Protein AF-A0A368UKM2-F1 (afdb_monomer_lite)

Foldseek 3Di:
DDPDDPQALEADPCCCVCPPPVNVVLLVVLLVQLQVCQQVVDDSVVSLVVSCVVSVHDPLSSLLSSFAHHHPVVLVVVLVVDDPDLLVQAQAEEEDPPVQQQSQLRHVVNVYDWDQHPSRDIDDSSPDDDDDDDHPCSVVSVVVVVVSCVVRPYNDYD

pLDDT: mean 91.14, std 11.65, range [30.84, 98.69]

Structure (mmCIF, N/CA/C/O backbone):
data_AF-A0A368UKM2-F1
#
_entry.id   AF-A0A368UKM2-F1
#
loop_
_atom_site.group_PDB
_atom_site.id
_atom_site.type_symbol
_atom_site.label_atom_id
_atom_site.label_alt_id
_atom_site.label_comp_id
_atom_site.label_asym_id
_atom_site.label_entity_id
_atom_site.label_seq_id
_atom_site.pdbx_PDB_ins_code
_atom_site.Cartn_x
_atom_site.Cartn_y
_atom_site.Cartn_z
_atom_site.occupancy
_atom_site.B_iso_or_equiv
_atom_site.auth_seq_id
_atom_site.auth_comp_id
_atom_site.auth_asym_id
_atom_site.auth_atom_id
_atom_site.pdbx_PDB_model_num
ATOM 1 N N . MET A 1 1 ? 15.545 -20.632 -3.059 1.00 38.56 1 MET A N 1
ATOM 2 C CA . MET A 1 1 ? 15.709 -19.731 -1.895 1.00 38.56 1 MET A CA 1
ATOM 3 C C . MET A 1 1 ? 14.910 -20.321 -0.748 1.00 38.56 1 MET A C 1
ATOM 5 O O . MET A 1 1 ? 13.701 -20.440 -0.894 1.00 38.56 1 MET A O 1
ATOM 9 N N . SER A 1 2 ? 15.560 -20.766 0.330 1.00 30.84 2 SER A N 1
ATOM 10 C CA . SER A 1 2 ? 14.856 -21.348 1.480 1.00 30.84 2 SER A CA 1
ATOM 11 C C . SER A 1 2 ? 13.943 -20.311 2.149 1.00 30.84 2 SER A C 1
ATOM 13 O O . SER A 1 2 ? 14.402 -19.197 2.420 1.00 30.84 2 SER A O 1
ATOM 15 N N . PRO A 1 3 ? 12.675 -20.646 2.438 1.00 44.16 3 PRO A N 1
ATOM 16 C CA . PRO A 1 3 ? 11.768 -19.778 3.172 1.00 44.16 3 PRO A CA 1
ATOM 17 C C . PRO A 1 3 ? 12.114 -19.869 4.661 1.00 44.16 3 PRO A C 1
ATOM 19 O O . PRO A 1 3 ? 11.610 -20.716 5.386 1.00 44.16 3 PRO A O 1
ATOM 22 N N . GLY A 1 4 ? 13.043 -19.041 5.131 1.00 48.34 4 GLY A N 1
ATOM 23 C CA . GLY A 1 4 ? 13.410 -19.069 6.541 1.00 48.34 4 GLY A CA 1
ATOM 24 C C . GLY A 1 4 ? 14.350 -17.944 6.931 1.00 48.34 4 GLY A C 1
ATOM 25 O O . GLY A 1 4 ? 15.454 -17.853 6.407 1.00 48.34 4 GLY A O 1
ATOM 26 N N . LYS A 1 5 ? 13.916 -17.150 7.918 1.00 51.62 5 LYS A N 1
ATOM 27 C CA . LYS A 1 5 ? 14.661 -16.099 8.641 1.00 51.62 5 LYS A CA 1
ATOM 28 C C . LYS A 1 5 ? 14.692 -14.702 8.017 1.00 51.62 5 LYS A C 1
ATOM 30 O O . LYS A 1 5 ? 15.690 -13.994 8.140 1.00 51.62 5 LYS A O 1
ATOM 35 N N . ARG A 1 6 ? 13.586 -14.225 7.442 1.00 61.81 6 ARG A N 1
ATOM 36 C CA . ARG A 1 6 ? 13.447 -12.770 7.283 1.00 61.81 6 ARG A CA 1
ATOM 37 C C . ARG A 1 6 ? 13.132 -12.166 8.660 1.00 61.81 6 ARG A C 1
ATOM 39 O O . ARG A 1 6 ? 12.012 -12.293 9.133 1.00 61.81 6 ARG A O 1
ATOM 46 N N . LYS A 1 7 ? 14.142 -11.582 9.319 1.00 66.25 7 LYS A N 1
ATOM 47 C CA . LYS A 1 7 ? 14.003 -10.962 10.654 1.00 66.25 7 LYS A CA 1
ATOM 48 C C . LYS A 1 7 ? 13.272 -9.615 10.633 1.00 66.25 7 LYS A C 1
ATOM 50 O O . LYS A 1 7 ? 12.706 -9.250 11.650 1.00 66.25 7 LYS A O 1
ATOM 55 N N . HIS A 1 8 ? 13.268 -8.936 9.483 1.00 74.12 8 HIS A N 1
ATOM 56 C CA . HIS A 1 8 ? 12.714 -7.592 9.304 1.00 74.12 8 HIS A CA 1
ATOM 57 C C . HIS A 1 8 ? 11.927 -7.486 7.998 1.00 74.12 8 HIS A C 1
ATOM 59 O O . HIS A 1 8 ? 12.328 -8.045 6.967 1.00 74.12 8 HIS A O 1
ATOM 65 N N . ARG A 1 9 ? 10.852 -6.695 8.001 1.00 79.50 9 ARG A N 1
ATOM 66 C CA . ARG A 1 9 ? 10.081 -6.340 6.796 1.00 79.50 9 ARG A CA 1
ATOM 67 C C . ARG A 1 9 ? 10.545 -5.015 6.183 1.00 79.50 9 ARG A C 1
ATOM 69 O O . ARG A 1 9 ? 9.754 -4.307 5.583 1.00 79.50 9 ARG A O 1
ATOM 76 N N . GLY A 1 10 ? 11.845 -4.728 6.276 1.00 82.12 10 GLY A N 1
ATOM 77 C CA . GLY A 1 10 ? 12.465 -3.523 5.718 1.00 82.12 10 GLY A CA 1
ATOM 78 C C . GLY A 1 10 ? 12.652 -3.536 4.194 1.00 82.12 10 GLY A C 1
ATOM 79 O O . GLY A 1 10 ? 12.290 -4.522 3.528 1.00 82.12 10 GLY A O 1
ATOM 80 N N . PRO A 1 11 ? 13.234 -2.452 3.643 1.00 85.31 11 PRO A N 1
ATOM 81 C CA . PRO A 1 11 ? 13.490 -2.291 2.217 1.00 85.31 11 PRO A CA 1
ATOM 82 C C . PRO A 1 11 ? 14.222 -3.486 1.610 1.00 85.31 11 PRO A C 1
ATOM 84 O O . PRO A 1 11 ? 15.096 -4.094 2.230 1.00 85.31 11 PRO A O 1
ATOM 87 N N . ALA A 1 12 ? 13.901 -3.811 0.359 1.00 87.12 12 ALA A N 1
ATOM 88 C CA . ALA A 1 12 ? 14.761 -4.691 -0.417 1.00 87.12 12 ALA A CA 1
ATOM 89 C C . ALA A 1 12 ? 16.070 -3.954 -0.777 1.00 87.12 12 ALA A C 1
ATOM 91 O O . ALA A 1 12 ? 16.069 -2.726 -0.884 1.00 87.12 12 ALA A O 1
ATOM 92 N N . PRO A 1 13 ? 17.183 -4.671 -1.034 1.00 87.75 13 PRO A N 1
ATOM 93 C CA . PRO A 1 13 ? 18.508 -4.058 -1.178 1.00 87.75 13 PRO A CA 1
ATOM 94 C C . PRO A 1 13 ? 18.609 -2.919 -2.201 1.00 87.75 13 PRO A C 1
ATOM 96 O O . PRO A 1 13 ? 19.425 -2.023 -2.035 1.00 87.75 13 PRO A O 1
ATOM 99 N N . LYS A 1 14 ? 17.785 -2.937 -3.256 1.00 91.69 14 LYS A N 1
ATOM 100 C CA . LYS A 1 14 ? 17.805 -1.938 -4.336 1.00 91.69 14 LYS A CA 1
ATOM 101 C C . LYS A 1 14 ? 16.709 -0.873 -4.224 1.00 91.69 14 LYS A C 1
ATOM 103 O O . LYS A 1 14 ? 16.595 -0.049 -5.122 1.00 91.69 14 LYS A O 1
ATOM 108 N N .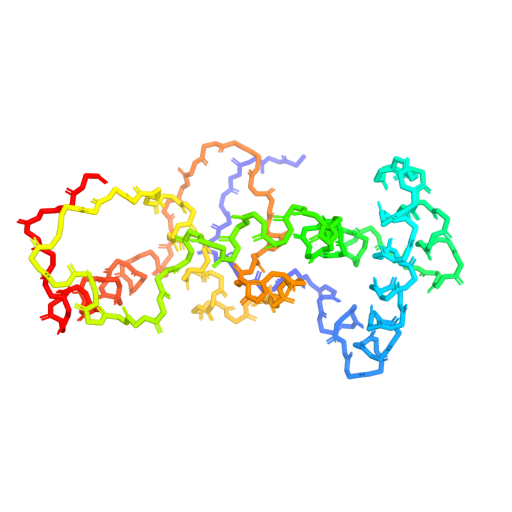 ASP A 1 15 ? 15.913 -0.854 -3.157 1.00 92.44 15 ASP A N 1
ATOM 109 C CA . ASP A 1 15 ? 14.753 0.051 -3.057 1.00 92.44 15 ASP A CA 1
ATOM 110 C C . ASP A 1 15 ? 15.139 1.520 -3.056 1.00 92.44 15 ASP A C 1
ATOM 112 O O . ASP A 1 15 ? 14.499 2.311 -3.736 1.00 92.44 15 ASP A O 1
ATOM 116 N N . HIS A 1 16 ? 16.236 1.863 -2.387 1.00 92.69 16 HIS A N 1
ATOM 117 C CA . HIS A 1 16 ? 16.772 3.222 -2.380 1.00 92.69 16 HIS A CA 1
ATOM 118 C C . HIS A 1 16 ? 17.135 3.734 -3.788 1.00 92.69 16 HIS A C 1
ATOM 120 O O . HIS A 1 16 ? 17.041 4.926 -4.049 1.00 92.69 16 HIS A O 1
ATOM 126 N N . GLN A 1 17 ? 17.518 2.841 -4.710 1.00 95.12 17 GLN A N 1
ATOM 127 C CA . GLN A 1 17 ? 17.779 3.185 -6.114 1.00 95.12 17 GLN A CA 1
ATOM 128 C C . GLN A 1 17 ? 16.496 3.176 -6.944 1.00 95.12 17 GLN A C 1
ATOM 130 O O . GLN A 1 17 ? 16.293 4.050 -7.774 1.00 95.12 17 GLN A O 1
ATOM 135 N N . LEU A 1 18 ? 15.635 2.174 -6.742 1.00 96.25 18 LEU A N 1
ATOM 136 C CA . LEU A 1 18 ? 14.416 1.972 -7.532 1.00 96.25 18 LEU A CA 1
ATOM 137 C C . LEU A 1 18 ? 13.308 2.982 -7.210 1.00 96.25 18 LEU A C 1
ATOM 139 O O . LEU A 1 18 ? 12.400 3.163 -8.022 1.00 96.25 18 LEU A O 1
ATOM 143 N N . PHE A 1 19 ? 13.377 3.613 -6.042 1.00 95.94 19 PHE A N 1
ATOM 144 C CA . PHE A 1 19 ? 12.400 4.574 -5.537 1.00 95.94 19 PHE A CA 1
ATOM 145 C C . PHE A 1 19 ? 13.076 5.863 -5.042 1.00 95.94 19 PHE A C 1
ATOM 147 O O . PHE A 1 19 ? 12.606 6.473 -4.087 1.00 95.94 19 PHE A O 1
ATOM 154 N N . SER A 1 20 ? 14.181 6.271 -5.676 1.00 95.94 20 SER A N 1
ATOM 155 C CA . SER A 1 20 ? 14.777 7.600 -5.475 1.00 95.94 20 SER A CA 1
ATOM 156 C C . SER A 1 20 ? 13.857 8.714 -5.993 1.00 95.94 20 SER A C 1
ATOM 158 O O . SER A 1 20 ? 12.955 8.447 -6.786 1.00 95.94 20 SER A O 1
ATOM 160 N N . ASP A 1 21 ? 14.109 9.970 -5.622 1.00 94.12 21 ASP A N 1
ATOM 161 C CA . ASP A 1 21 ? 13.296 11.123 -6.058 1.00 94.12 21 ASP A CA 1
ATOM 162 C C . ASP A 1 21 ? 13.183 11.250 -7.588 1.00 94.12 21 ASP A C 1
ATOM 164 O O . ASP A 1 21 ? 12.110 11.537 -8.134 1.00 94.12 21 ASP A O 1
ATOM 168 N N . GLU A 1 22 ? 14.271 10.956 -8.302 1.00 94.75 22 GLU A N 1
ATOM 169 C CA . GLU A 1 22 ? 14.284 10.900 -9.765 1.00 94.75 22 GLU A CA 1
ATOM 170 C C . GLU A 1 22 ? 13.360 9.786 -10.284 1.00 94.75 22 GLU A C 1
ATOM 172 O O . GLU A 1 22 ? 12.490 10.022 -11.128 1.00 94.75 22 GLU A O 1
ATOM 177 N N . GLN A 1 23 ? 13.484 8.574 -9.729 1.00 97.25 23 GLN A N 1
ATOM 178 C CA . GLN A 1 23 ? 12.634 7.447 -10.113 1.00 97.25 23 GLN A CA 1
ATOM 179 C C . GLN A 1 23 ? 11.168 7.679 -9.746 1.00 97.25 23 GLN A C 1
ATOM 181 O O . GLN A 1 23 ? 10.288 7.269 -10.497 1.00 97.25 23 GLN A O 1
ATOM 186 N N . ILE A 1 24 ? 10.874 8.372 -8.644 1.00 96.00 24 ILE A N 1
ATOM 187 C CA . ILE A 1 24 ? 9.506 8.725 -8.247 1.00 96.00 24 ILE A CA 1
ATOM 188 C C . ILE A 1 24 ? 8.828 9.566 -9.334 1.00 96.00 24 ILE A C 1
ATOM 190 O O . ILE A 1 24 ? 7.647 9.361 -9.619 1.00 96.00 24 ILE A O 1
ATOM 194 N N . SER A 1 25 ? 9.556 10.475 -9.982 1.00 96.56 25 SER A N 1
ATOM 195 C CA . SER A 1 25 ? 9.007 11.298 -11.067 1.00 96.56 25 SER A CA 1
ATOM 196 C C . SER A 1 25 ? 8.646 10.451 -12.294 1.00 96.56 25 SER A C 1
ATOM 198 O O . SER A 1 25 ? 7.549 10.587 -12.842 1.00 96.56 25 SER A O 1
ATOM 200 N N . ILE A 1 26 ? 9.511 9.499 -12.659 1.00 98.06 26 ILE A N 1
ATOM 201 C CA . ILE A 1 26 ? 9.253 8.519 -13.728 1.00 98.06 26 ILE A CA 1
ATOM 202 C C . ILE A 1 26 ? 8.053 7.632 -13.369 1.00 98.06 26 ILE A C 1
ATOM 204 O O . ILE A 1 26 ? 7.170 7.409 -14.196 1.00 98.06 26 ILE A O 1
ATOM 208 N N . LEU A 1 27 ? 7.977 7.165 -12.122 1.00 97.69 27 LEU A N 1
ATOM 209 C CA . LEU A 1 27 ? 6.888 6.317 -11.640 1.00 97.69 27 LEU A CA 1
ATOM 210 C C . LEU A 1 27 ? 5.543 7.038 -11.641 1.00 97.69 27 LEU A C 1
ATOM 212 O O . LEU A 1 27 ? 4.542 6.415 -11.978 1.00 97.69 27 LEU A O 1
ATOM 216 N N . LYS A 1 28 ? 5.497 8.336 -11.320 1.00 97.44 28 LYS A N 1
ATOM 217 C CA . LYS A 1 28 ? 4.268 9.139 -11.425 1.00 97.44 28 LYS A CA 1
ATOM 218 C C . LYS A 1 28 ? 3.774 9.217 -12.871 1.00 97.44 28 LYS A C 1
ATOM 220 O O . LYS A 1 28 ? 2.590 9.002 -13.123 1.00 97.44 28 LYS A O 1
ATOM 225 N N . ALA A 1 29 ? 4.673 9.469 -13.824 1.00 98.25 29 ALA A N 1
ATOM 226 C CA . ALA A 1 29 ? 4.324 9.485 -15.245 1.00 98.25 29 ALA A CA 1
ATOM 227 C C . ALA A 1 29 ? 3.841 8.105 -15.728 1.00 98.25 29 ALA A C 1
ATOM 229 O O . ALA A 1 29 ? 2.805 8.001 -16.388 1.00 98.25 29 ALA A O 1
ATOM 230 N N . ALA A 1 30 ? 4.537 7.039 -15.325 1.00 98.50 30 ALA A N 1
ATOM 231 C CA . ALA A 1 30 ? 4.155 5.670 -15.641 1.00 98.50 30 ALA A CA 1
ATOM 232 C C . ALA A 1 30 ? 2.808 5.273 -15.020 1.00 98.50 30 ALA A C 1
ATOM 234 O O . ALA A 1 30 ? 1.983 4.660 -15.692 1.00 98.50 30 ALA A O 1
ATOM 235 N N . ALA A 1 31 ? 2.543 5.661 -13.771 1.00 98.31 31 ALA A N 1
ATOM 236 C CA . ALA A 1 31 ? 1.266 5.427 -13.104 1.00 98.31 31 ALA A CA 1
ATOM 237 C C . ALA A 1 31 ? 0.109 6.094 -13.858 1.00 98.31 31 ALA A C 1
ATOM 239 O O . ALA A 1 31 ? -0.914 5.452 -14.087 1.00 98.31 31 ALA A O 1
ATOM 240 N N . ASN A 1 32 ? 0.289 7.339 -14.312 1.00 98.19 32 ASN A N 1
ATOM 241 C CA . ASN A 1 32 ? -0.713 8.042 -15.114 1.00 98.19 32 ASN A CA 1
ATOM 242 C C . ASN A 1 32 ? -0.989 7.321 -16.441 1.00 98.19 32 ASN A C 1
ATOM 244 O O . ASN A 1 32 ? -2.148 7.084 -16.778 1.00 98.19 32 ASN A O 1
ATOM 248 N N . ALA A 1 33 ? 0.062 6.924 -17.166 1.00 98.62 33 ALA A N 1
ATOM 249 C CA . ALA A 1 33 ? -0.076 6.180 -18.418 1.00 98.62 33 ALA A CA 1
ATOM 250 C C . ALA A 1 33 ? -0.758 4.816 -18.209 1.00 98.62 33 ALA A C 1
ATOM 252 O O . ALA A 1 33 ? -1.630 4.426 -18.984 1.00 98.62 33 ALA A O 1
ATOM 253 N N . TYR A 1 34 ? -0.406 4.107 -17.133 1.00 98.69 34 TYR A N 1
ATOM 254 C CA . TYR A 1 34 ? -1.010 2.820 -16.801 1.00 98.69 34 TYR A CA 1
ATOM 255 C C . TYR A 1 34 ? -2.489 2.965 -16.444 1.00 98.69 34 TYR A C 1
ATOM 257 O O . TYR A 1 34 ? -3.325 2.273 -17.019 1.00 98.69 34 TYR A O 1
ATOM 265 N N . CYS A 1 35 ? -2.831 3.919 -15.578 1.00 98.38 35 CYS A N 1
ATOM 266 C CA . CYS A 1 35 ? -4.217 4.227 -15.229 1.00 98.38 35 CYS A CA 1
ATOM 267 C C . CYS A 1 35 ? -5.054 4.612 -16.455 1.00 98.38 35 CYS A C 1
ATOM 269 O O . CYS A 1 35 ? -6.193 4.171 -16.572 1.00 98.38 35 CYS A O 1
ATOM 271 N N . TRP A 1 36 ? -4.485 5.381 -17.387 1.00 98.44 36 TRP A N 1
ATOM 272 C CA . TRP A 1 36 ? -5.164 5.785 -18.619 1.00 98.44 36 TRP A CA 1
ATOM 273 C C . TRP A 1 36 ? -5.536 4.597 -19.518 1.00 98.44 36 TRP A C 1
ATOM 275 O O . TRP A 1 36 ? -6.607 4.609 -20.131 1.00 98.44 36 TRP A O 1
ATOM 285 N N . LEU A 1 37 ? -4.671 3.576 -19.585 1.00 98.56 37 LEU A N 1
ATOM 286 C CA . LEU A 1 37 ? -4.944 2.327 -20.303 1.00 98.56 37 LEU A CA 1
ATOM 287 C C . LEU A 1 37 ? -5.987 1.477 -19.570 1.00 98.56 37 LEU A C 1
ATOM 289 O O . LEU A 1 37 ? -6.904 0.962 -20.204 1.00 98.56 37 LEU A O 1
ATOM 293 N N . LEU A 1 38 ? -5.881 1.364 -18.242 1.00 98.31 38 LEU A N 1
ATOM 294 C CA . LEU A 1 38 ? -6.860 0.643 -17.419 1.00 98.31 38 LEU A CA 1
ATOM 295 C C . LEU A 1 38 ? -8.269 1.243 -17.538 1.00 98.31 38 LEU A C 1
ATOM 297 O O . LEU A 1 38 ? -9.245 0.506 -17.570 1.00 98.31 38 LEU A O 1
ATOM 301 N N . ASP A 1 39 ? -8.375 2.569 -17.645 1.00 98.31 39 ASP A N 1
ATOM 302 C CA . ASP A 1 39 ? -9.646 3.277 -17.861 1.00 98.31 39 ASP A CA 1
ATOM 303 C C . ASP A 1 39 ? -10.265 3.027 -19.251 1.00 98.31 39 ASP A C 1
ATOM 305 O O . ASP A 1 39 ? -11.385 3.460 -19.505 1.00 98.31 39 ASP A O 1
ATOM 309 N N . ARG A 1 40 ? -9.539 2.365 -20.159 1.00 97.94 40 ARG A N 1
ATOM 310 C CA . ARG A 1 40 ? -9.973 2.001 -21.521 1.00 97.94 40 ARG A CA 1
ATOM 311 C C . ARG A 1 40 ? -10.073 0.491 -21.710 1.00 97.94 40 ARG A C 1
ATOM 313 O O . ARG A 1 40 ? -9.907 -0.003 -22.822 1.00 97.94 40 ARG A O 1
ATOM 320 N N . ASP A 1 41 ? -10.265 -0.233 -20.614 1.00 96.69 41 ASP A N 1
ATOM 321 C CA . ASP A 1 41 ? -10.478 -1.681 -20.595 1.00 96.69 41 ASP A CA 1
ATOM 322 C C . ASP A 1 41 ? -9.317 -2.510 -21.173 1.00 96.69 41 ASP A C 1
ATOM 324 O O . ASP A 1 41 ? -9.456 -3.703 -21.458 1.00 96.69 41 ASP A O 1
ATOM 328 N N . TYR A 1 42 ? -8.119 -1.922 -21.285 1.00 98.12 42 TYR A N 1
ATOM 329 C CA . TYR A 1 42 ? -6.921 -2.714 -21.531 1.00 98.12 42 TYR A CA 1
ATOM 330 C C . TYR A 1 42 ? -6.660 -3.610 -20.322 1.00 98.12 42 TYR A C 1
ATOM 332 O O . TYR A 1 42 ? -6.652 -3.156 -19.176 1.00 98.12 42 TYR A O 1
ATOM 340 N N . SER A 1 43 ? -6.370 -4.889 -20.575 1.00 97.44 43 SER A N 1
ATOM 341 C CA . SER A 1 43 ? -6.020 -5.810 -19.491 1.00 97.44 43 SER A CA 1
ATOM 342 C C . SER A 1 43 ? -4.805 -5.304 -18.702 1.00 97.44 43 SER A C 1
ATOM 344 O O . SER A 1 43 ? -3.807 -4.873 -19.292 1.00 97.44 43 SER A O 1
ATOM 346 N N . ALA A 1 44 ? -4.860 -5.429 -17.372 1.00 97.06 44 ALA A N 1
ATOM 347 C CA . ALA A 1 44 ? -3.790 -5.008 -16.464 1.00 97.06 44 ALA A CA 1
ATOM 348 C C . ALA A 1 44 ? -2.421 -5.564 -16.882 1.00 97.06 44 ALA A C 1
ATOM 350 O O . ALA A 1 44 ? -1.450 -4.825 -17.020 1.00 97.06 44 ALA A O 1
ATOM 351 N N . ARG A 1 45 ? -2.365 -6.857 -17.224 1.00 97.56 45 ARG A N 1
ATOM 352 C CA . ARG A 1 45 ? -1.136 -7.518 -17.683 1.00 97.56 45 ARG A CA 1
ATOM 353 C C . ARG A 1 45 ? -0.542 -6.870 -18.938 1.00 97.56 45 ARG A C 1
ATOM 355 O O . ARG A 1 45 ? 0.667 -6.650 -18.989 1.00 97.56 45 ARG A O 1
ATOM 362 N N . ALA A 1 46 ? -1.358 -6.602 -19.960 1.00 97.94 46 ALA A N 1
ATOM 363 C CA . ALA A 1 46 ? -0.872 -6.020 -21.211 1.00 97.94 46 ALA A CA 1
ATOM 364 C C . ALA A 1 46 ? -0.461 -4.555 -21.021 1.00 97.94 46 ALA A C 1
ATOM 366 O O . ALA A 1 46 ? 0.625 -4.160 -21.446 1.00 97.94 46 ALA A O 1
ATOM 367 N N . ALA A 1 47 ? -1.292 -3.775 -20.331 1.00 98.38 47 ALA A N 1
ATOM 368 C CA . ALA A 1 47 ? -1.027 -2.370 -20.063 1.00 98.38 47 ALA A CA 1
ATOM 369 C C . ALA A 1 47 ? 0.232 -2.179 -19.198 1.00 98.38 47 ALA A C 1
ATOM 371 O O . ALA A 1 47 ? 1.084 -1.357 -19.537 1.00 98.38 47 ALA A O 1
ATOM 372 N N . LEU A 1 48 ? 0.424 -3.000 -18.158 1.00 98.44 48 LEU A N 1
ATOM 373 C CA . LEU A 1 48 ? 1.628 -2.968 -17.324 1.00 98.44 48 LEU A CA 1
ATOM 374 C C . LEU A 1 48 ? 2.887 -3.326 -18.117 1.00 98.44 48 LEU A C 1
ATOM 376 O O . LEU A 1 48 ? 3.943 -2.737 -17.888 1.00 98.44 48 LEU A O 1
ATOM 380 N N . LYS A 1 49 ? 2.790 -4.275 -19.059 1.00 98.38 49 LYS A N 1
ATOM 381 C CA . LYS A 1 49 ? 3.905 -4.612 -19.950 1.00 98.38 49 LYS A CA 1
ATOM 382 C C . LYS A 1 49 ? 4.287 -3.412 -20.818 1.00 98.38 49 LYS A C 1
ATOM 384 O O . LYS A 1 49 ? 5.443 -3.008 -20.788 1.00 98.38 49 LYS A O 1
ATOM 389 N N . ILE A 1 50 ? 3.321 -2.825 -21.530 1.00 98.38 50 ILE A N 1
ATOM 390 C CA . ILE A 1 50 ? 3.545 -1.687 -22.439 1.00 98.38 50 ILE A CA 1
ATOM 391 C C . ILE A 1 50 ? 4.163 -0.504 -21.688 1.00 98.38 50 ILE A C 1
ATOM 393 O O . ILE A 1 50 ? 5.204 0.014 -22.088 1.00 98.38 50 ILE A O 1
ATOM 397 N N . VAL A 1 51 ? 3.549 -0.099 -20.575 1.00 98.62 51 VAL A N 1
ATOM 398 C CA . VAL A 1 51 ? 4.022 1.034 -19.770 1.00 98.62 51 VAL A CA 1
ATOM 399 C C . VAL A 1 51 ? 5.375 0.721 -19.145 1.00 98.62 51 VAL A C 1
ATOM 401 O O . VAL A 1 51 ? 6.297 1.529 -19.222 1.00 98.62 51 VAL A O 1
ATOM 404 N N . GLY A 1 52 ? 5.526 -0.464 -18.556 1.00 98.44 52 GLY A N 1
ATOM 405 C CA . GLY A 1 52 ? 6.782 -0.873 -17.946 1.00 98.44 52 GLY A CA 1
ATOM 406 C C . GLY A 1 52 ? 7.942 -0.875 -18.940 1.00 98.44 52 GLY A C 1
ATOM 407 O O . GLY A 1 52 ? 9.033 -0.438 -18.585 1.00 98.44 52 GLY A O 1
ATOM 408 N N . ASP A 1 53 ? 7.717 -1.322 -20.177 1.00 98.56 53 ASP A N 1
ATOM 409 C CA . ASP A 1 53 ? 8.740 -1.334 -21.227 1.00 98.56 53 ASP A CA 1
ATOM 410 C C . ASP A 1 53 ? 9.063 0.097 -21.693 1.00 98.56 53 ASP A C 1
ATOM 412 O O . ASP A 1 53 ? 10.237 0.464 -21.763 1.00 98.56 53 ASP A O 1
ATOM 416 N N . HIS A 1 54 ? 8.042 0.932 -21.920 1.00 98.56 54 HIS A N 1
ATOM 417 C CA . HIS A 1 54 ? 8.203 2.330 -22.341 1.00 98.56 54 HIS A CA 1
ATOM 418 C C . HIS A 1 54 ? 9.028 3.157 -21.343 1.00 98.56 54 HIS A C 1
ATOM 420 O O . HIS A 1 54 ? 9.977 3.838 -21.729 1.00 98.56 54 HIS A O 1
ATOM 426 N N . PHE A 1 55 ? 8.716 3.047 -20.050 1.00 98.38 55 PHE A N 1
ATOM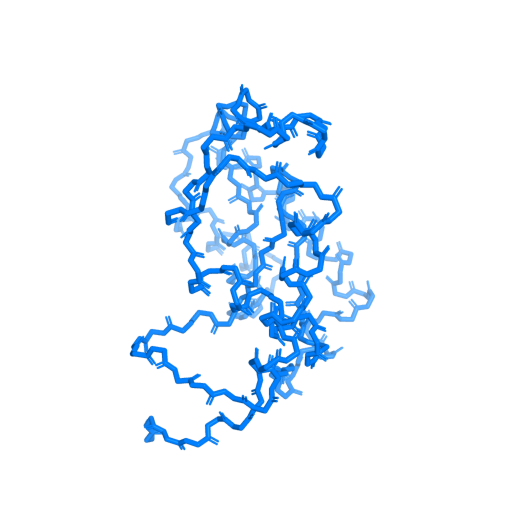 427 C CA . PHE A 1 55 ? 9.427 3.751 -18.977 1.00 98.38 55 PHE A CA 1
ATOM 428 C C . PHE A 1 55 ? 10.660 2.986 -18.457 1.00 98.38 55 PHE A C 1
ATOM 430 O O . PHE A 1 55 ? 11.280 3.412 -17.485 1.00 98.38 55 PHE A O 1
ATOM 437 N N . LYS A 1 56 ? 11.032 1.858 -19.086 1.00 98.06 56 LYS A N 1
ATOM 438 C CA . LYS A 1 56 ? 12.175 1.001 -18.707 1.00 98.06 56 LYS A CA 1
ATOM 439 C C . LYS A 1 56 ? 12.157 0.555 -17.233 1.00 98.06 56 LYS A C 1
ATOM 441 O O . LYS A 1 56 ? 13.203 0.414 -16.595 1.00 98.06 56 LYS A O 1
ATOM 446 N N . LEU A 1 57 ? 10.966 0.297 -16.695 1.00 98.25 57 LEU A N 1
ATOM 447 C CA . LEU A 1 57 ? 10.755 -0.066 -15.295 1.00 98.25 57 LEU A CA 1
ATOM 448 C C . LEU A 1 57 ? 11.226 -1.486 -14.989 1.00 98.25 57 LEU A C 1
ATOM 450 O O . LEU A 1 57 ? 10.984 -2.431 -15.750 1.00 98.25 57 LEU A O 1
ATOM 454 N N . ARG A 1 58 ? 11.818 -1.651 -13.805 1.00 97.62 58 ARG A N 1
ATOM 455 C CA . ARG A 1 58 ? 12.174 -2.961 -13.242 1.00 97.62 58 ARG A CA 1
ATOM 456 C C . ARG A 1 58 ? 10.947 -3.656 -12.649 1.00 97.62 58 ARG A C 1
ATOM 458 O O . ARG A 1 58 ? 10.001 -3.002 -12.225 1.00 97.62 58 ARG A O 1
ATOM 465 N N . GLU A 1 59 ? 10.998 -4.979 -12.505 1.00 95.31 59 GLU A N 1
ATOM 466 C CA . GLU A 1 59 ? 9.883 -5.784 -11.967 1.00 95.31 59 GLU A CA 1
ATOM 467 C C . GLU A 1 59 ? 9.331 -5.274 -10.631 1.00 95.31 59 GLU A C 1
ATOM 469 O O . GLU A 1 59 ? 8.124 -5.239 -10.410 1.00 95.31 59 GLU A O 1
ATOM 474 N N . ARG A 1 60 ? 10.203 -4.806 -9.735 1.00 94.62 60 ARG A N 1
ATOM 475 C CA . ARG A 1 60 ? 9.775 -4.277 -8.436 1.00 94.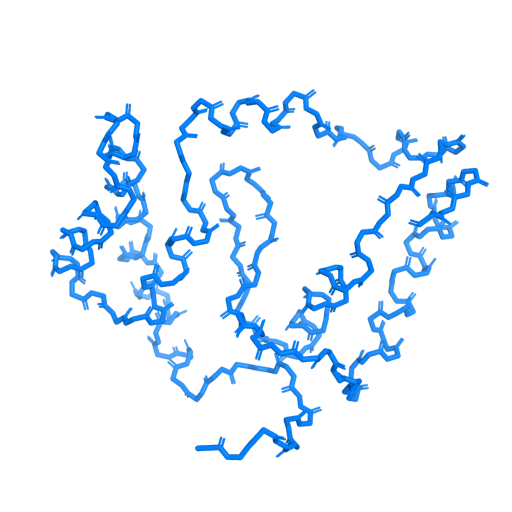62 60 ARG A CA 1
ATOM 476 C C . ARG A 1 60 ? 9.008 -2.953 -8.544 1.00 94.62 60 ARG A C 1
ATOM 478 O O . ARG A 1 60 ? 8.073 -2.739 -7.780 1.00 94.62 60 ARG A O 1
ATOM 485 N N . GLN A 1 61 ? 9.364 -2.110 -9.510 1.00 97.38 61 GLN A N 1
ATOM 486 C CA . GLN A 1 61 ? 8.625 -0.893 -9.852 1.00 97.38 61 GLN A CA 1
ATOM 487 C C . GLN A 1 61 ? 7.297 -1.231 -10.543 1.00 97.38 61 GLN A C 1
ATOM 489 O O . GLN A 1 61 ? 6.266 -0.663 -10.193 1.00 97.38 61 GLN A O 1
ATOM 494 N N . ARG A 1 62 ? 7.289 -2.217 -11.454 1.00 97.69 62 ARG A N 1
ATOM 495 C CA . ARG A 1 62 ? 6.056 -2.725 -12.083 1.00 97.69 62 ARG A CA 1
ATOM 496 C C . ARG A 1 62 ? 5.078 -3.266 -11.043 1.00 97.69 62 ARG A C 1
ATOM 498 O O . ARG A 1 62 ? 3.904 -2.930 -11.090 1.00 97.69 62 ARG A O 1
ATOM 505 N N . LYS A 1 63 ? 5.565 -4.015 -10.049 1.00 96.00 63 LYS A N 1
ATOM 506 C CA . LYS A 1 63 ? 4.758 -4.490 -8.915 1.00 96.00 63 LYS A CA 1
ATOM 507 C C . LYS A 1 63 ? 4.151 -3.341 -8.105 1.00 96.00 63 LYS A C 1
ATOM 509 O O . LYS A 1 63 ? 3.015 -3.457 -7.658 1.00 96.00 63 LYS A O 1
ATOM 514 N N . ALA A 1 64 ? 4.891 -2.246 -7.913 1.00 96.38 64 ALA A N 1
ATOM 515 C CA . ALA A 1 64 ? 4.360 -1.059 -7.247 1.00 96.38 64 ALA A CA 1
ATOM 516 C C . ALA A 1 64 ? 3.223 -0.426 -8.057 1.00 96.38 64 ALA A C 1
ATOM 518 O O . ALA A 1 64 ? 2.165 -0.155 -7.492 1.00 96.38 64 ALA A O 1
ATOM 519 N N . LEU A 1 65 ? 3.394 -0.276 -9.375 1.00 97.25 65 LEU A N 1
ATOM 520 C CA . LEU A 1 65 ? 2.325 0.206 -10.253 1.00 97.25 65 LEU A CA 1
ATOM 521 C C . LEU A 1 65 ? 1.103 -0.710 -10.222 1.00 97.25 65 LEU A C 1
ATOM 523 O O . LEU A 1 65 ? -0.000 -0.227 -10.008 1.00 97.25 65 LEU A O 1
ATOM 527 N N . ASP A 1 66 ? 1.298 -2.018 -10.370 1.00 95.88 66 ASP A N 1
ATOM 528 C CA . ASP A 1 66 ? 0.211 -3.002 -10.381 1.00 95.88 66 ASP A CA 1
ATOM 529 C C . ASP A 1 66 ? -0.604 -3.001 -9.085 1.00 95.88 66 ASP A C 1
ATOM 531 O O . ASP A 1 66 ? -1.824 -3.129 -9.098 1.00 95.88 66 ASP A O 1
ATOM 535 N N . ARG A 1 67 ? 0.059 -2.784 -7.944 1.00 94.12 67 ARG A N 1
ATOM 536 C CA . ARG A 1 67 ? -0.627 -2.663 -6.656 1.00 94.12 67 ARG A CA 1
ATOM 537 C C . ARG A 1 67 ? -1.357 -1.336 -6.486 1.00 94.12 67 ARG A C 1
ATOM 539 O O . ARG A 1 67 ? -2.380 -1.316 -5.812 1.00 94.12 67 ARG A O 1
ATOM 546 N N . CYS A 1 68 ? -0.835 -0.245 -7.041 1.00 95.81 68 CYS A N 1
ATOM 547 C CA . CYS A 1 68 ? -1.309 1.112 -6.749 1.00 95.81 68 CYS A CA 1
ATOM 548 C C . CYS A 1 68 ? -2.250 1.688 -7.806 1.00 95.81 68 CYS A C 1
ATOM 550 O O . CYS A 1 68 ? -2.951 2.657 -7.526 1.00 95.81 68 CYS A O 1
ATOM 552 N N . CYS A 1 69 ? -2.257 1.135 -9.014 1.00 97.12 69 CYS A N 1
ATOM 553 C CA . CYS A 1 69 ? -3.049 1.622 -10.134 1.00 97.12 69 CYS A CA 1
ATOM 554 C C . CYS A 1 69 ? -4.233 0.695 -10.387 1.00 97.12 69 CYS A C 1
ATOM 556 O O . CYS A 1 69 ? -4.089 -0.521 -10.457 1.00 97.12 69 CYS A O 1
ATOM 558 N N . GLN A 1 70 ? -5.408 1.292 -10.539 1.00 95.81 70 GLN A N 1
ATOM 559 C CA . GLN A 1 70 ? -6.677 0.597 -10.730 1.00 95.81 70 GLN A CA 1
ATOM 560 C C . GLN A 1 70 ? -7.547 1.398 -11.706 1.00 95.81 70 GLN A C 1
ATOM 562 O O . GLN A 1 70 ? -7.364 2.620 -11.808 1.00 95.81 70 GLN A O 1
ATOM 567 N N . PRO A 1 71 ? -8.511 0.762 -12.395 1.00 96.88 71 PRO A N 1
ATOM 568 C CA . PRO A 1 71 ? -9.514 1.480 -13.173 1.00 96.88 71 PRO A CA 1
ATOM 569 C C . PRO A 1 71 ? -10.300 2.469 -12.301 1.00 96.88 71 PRO A C 1
ATOM 571 O O . PRO A 1 71 ? -10.680 2.166 -11.169 1.00 96.88 71 PRO A O 1
ATOM 574 N N . SER A 1 72 ? -10.591 3.648 -12.839 1.00 96.81 72 SER A N 1
ATOM 575 C CA . SER A 1 72 ? -11.314 4.732 -12.159 1.00 96.81 72 SER A CA 1
ATOM 576 C C . SER A 1 72 ? -12.708 4.323 -11.691 1.00 96.81 72 SER A C 1
ATOM 578 O O . SER A 1 72 ? -13.187 4.814 -10.671 1.00 96.81 72 SER A O 1
ATOM 580 N N . GLN A 1 73 ? -13.369 3.410 -12.405 1.00 95.62 73 GLN A N 1
ATOM 581 C CA . GLN A 1 73 ? -14.641 2.843 -11.966 1.00 95.62 73 GLN A CA 1
ATOM 582 C C . GLN A 1 73 ? -14.495 2.098 -10.636 1.00 95.62 73 GLN A C 1
ATOM 584 O O . GLN A 1 73 ? -15.270 2.360 -9.723 1.00 95.62 73 GLN A O 1
ATOM 589 N N . LEU A 1 74 ? -13.473 1.249 -10.493 1.00 95.00 74 LEU A N 1
ATOM 590 C CA . LEU A 1 74 ? -13.213 0.531 -9.245 1.00 95.00 74 LEU A CA 1
ATOM 591 C C . LEU A 1 74 ? -12.871 1.498 -8.106 1.00 95.00 74 LEU A C 1
ATOM 593 O O . LEU A 1 74 ? -13.418 1.364 -7.016 1.00 95.00 74 LEU A O 1
ATOM 597 N N . VAL A 1 75 ? -12.036 2.508 -8.374 1.00 95.62 75 VAL A N 1
ATOM 598 C CA . VAL A 1 75 ? -11.691 3.541 -7.381 1.00 95.62 75 VAL A CA 1
ATOM 599 C C . VAL A 1 75 ? -12.942 4.250 -6.856 1.00 95.62 75 VAL A C 1
ATOM 601 O O . VAL A 1 75 ? -13.087 4.417 -5.649 1.00 95.62 75 VAL A O 1
ATOM 604 N N . ARG A 1 76 ? -13.880 4.613 -7.742 1.00 95.12 76 ARG A N 1
ATOM 605 C CA . ARG A 1 76 ? -15.153 5.244 -7.350 1.00 95.12 76 ARG A CA 1
ATOM 606 C C . ARG A 1 76 ? -16.040 4.330 -6.508 1.00 95.12 76 ARG A C 1
ATOM 608 O O . ARG A 1 76 ? -16.750 4.817 -5.636 1.00 95.12 76 ARG A O 1
ATOM 615 N N . GLU A 1 77 ? -16.041 3.027 -6.770 1.00 94.12 77 GLU A N 1
ATOM 616 C CA . GLU A 1 77 ? -16.813 2.076 -5.963 1.00 94.12 77 GLU A CA 1
ATOM 617 C C . GLU A 1 77 ? -16.204 1.870 -4.574 1.00 94.12 77 GLU A C 1
ATOM 619 O O . GLU A 1 77 ? -16.941 1.783 -3.593 1.00 94.12 77 GLU A O 1
ATOM 624 N N . ILE A 1 78 ? -14.872 1.849 -4.477 1.00 91.75 78 ILE A N 1
ATOM 625 C CA . ILE A 1 78 ? -14.162 1.782 -3.196 1.00 91.75 78 ILE A CA 1
ATOM 626 C C . ILE A 1 78 ? -14.434 3.050 -2.382 1.00 91.75 78 ILE A C 1
ATOM 628 O O . ILE A 1 78 ? -14.880 2.944 -1.243 1.00 91.75 78 ILE A O 1
ATOM 632 N N . SER A 1 79 ? -14.285 4.238 -2.979 1.00 91.25 79 SER A N 1
ATOM 633 C CA . SER A 1 79 ? -14.436 5.512 -2.262 1.00 91.25 79 SER A CA 1
ATOM 634 C C . SER A 1 79 ? -15.833 5.729 -1.672 1.00 91.25 79 SER A C 1
ATOM 636 O O . SER A 1 79 ? -15.980 6.440 -0.687 1.00 91.25 79 SER A O 1
ATOM 638 N N . LYS A 1 80 ? -16.878 5.115 -2.246 1.00 91.81 80 LYS A N 1
ATOM 639 C CA . LYS A 1 80 ? -18.247 5.151 -1.690 1.00 91.81 80 LYS A CA 1
ATOM 640 C C . LYS A 1 80 ? -18.393 4.376 -0.378 1.00 91.81 80 LYS A C 1
ATOM 642 O O . LYS A 1 80 ? -19.387 4.552 0.317 1.00 91.81 80 LYS A O 1
ATOM 647 N N . ARG A 1 81 ? -17.459 3.468 -0.089 1.00 88.38 81 ARG A N 1
ATOM 648 C CA . ARG A 1 81 ? -17.468 2.574 1.078 1.00 88.38 81 ARG A CA 1
ATOM 649 C C . ARG A 1 81 ? -16.395 2.945 2.101 1.00 88.38 81 ARG A C 1
ATOM 651 O O . ARG A 1 81 ? -16.314 2.306 3.145 1.00 88.38 81 ARG A O 1
ATOM 658 N N . GLU A 1 82 ? -15.554 3.925 1.787 1.00 88.56 82 GLU A N 1
ATOM 659 C CA . GLU A 1 82 ? -14.521 4.402 2.695 1.00 88.56 82 GLU A CA 1
ATOM 660 C C . GLU A 1 82 ? -15.134 5.248 3.808 1.00 88.56 82 GLU A C 1
ATOM 662 O O . GLU A 1 82 ? -15.999 6.091 3.572 1.00 88.56 82 GLU A O 1
ATOM 667 N N . LEU A 1 83 ? -14.646 5.035 5.029 1.00 88.19 83 LEU A N 1
ATOM 668 C CA . LEU A 1 83 ? -14.969 5.901 6.155 1.00 88.19 83 LEU A CA 1
ATOM 669 C C . LEU A 1 83 ? -14.358 7.280 5.908 1.00 88.19 83 LEU A C 1
ATOM 671 O O . LEU A 1 83 ? -13.153 7.400 5.671 1.00 88.19 83 LEU A O 1
ATOM 675 N N . THR A 1 84 ? -15.171 8.328 6.008 1.00 86.50 84 THR A N 1
ATOM 676 C CA . THR A 1 84 ? -14.702 9.707 5.799 1.00 86.50 84 THR A CA 1
ATOM 677 C C . THR A 1 84 ? -14.041 10.289 7.049 1.00 86.50 84 THR A C 1
ATOM 679 O O . THR A 1 84 ? -13.267 11.246 6.979 1.00 86.50 84 THR A O 1
ATOM 682 N N . SER A 1 85 ? -14.302 9.681 8.207 1.00 91.25 85 SER A N 1
ATOM 683 C CA . SER A 1 85 ? -13.778 10.078 9.504 1.00 91.25 85 SER A CA 1
ATOM 684 C C . SER A 1 85 ? -13.530 8.877 10.407 1.00 91.25 85 SER A C 1
ATOM 686 O O . SER A 1 85 ? -14.357 7.981 10.546 1.00 91.25 85 SER A O 1
ATOM 688 N N . LYS A 1 86 ? -12.422 8.924 11.154 1.00 91.25 86 LYS A N 1
ATOM 689 C CA . LYS A 1 86 ? -12.098 7.938 12.202 1.00 91.25 86 LYS A CA 1
ATOM 690 C C . LYS A 1 86 ? -13.184 7.858 13.281 1.00 91.25 86 LYS A C 1
ATOM 692 O O . LYS A 1 86 ? -13.336 6.829 13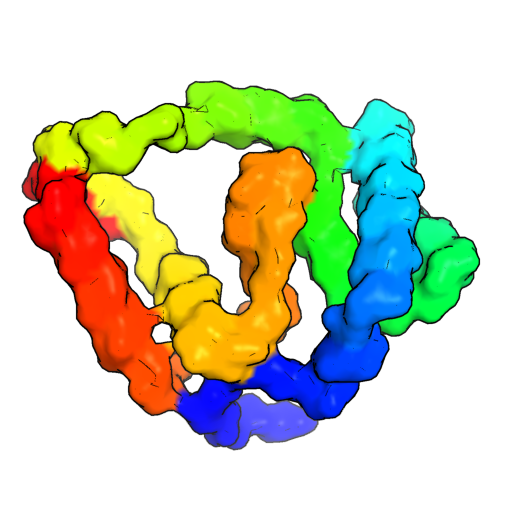.923 1.00 91.25 86 LYS A O 1
ATOM 697 N N . LYS A 1 87 ? -13.953 8.936 13.485 1.00 93.00 87 LYS A N 1
ATOM 698 C CA . LYS A 1 87 ? -15.048 8.963 14.467 1.00 93.00 87 LYS A CA 1
ATOM 699 C C . LYS A 1 87 ? -16.213 8.052 14.083 1.00 93.00 87 LYS A C 1
ATOM 701 O O . LYS A 1 87 ? -16.925 7.610 14.974 1.00 93.00 87 LYS A O 1
ATOM 706 N N . GLU A 1 88 ? -16.380 7.742 12.798 1.00 91.88 88 GLU A N 1
ATOM 707 C CA . GLU A 1 88 ? -17.417 6.813 12.324 1.00 91.88 88 GLU A CA 1
ATOM 708 C C . GLU A 1 88 ? -17.182 5.381 12.821 1.00 91.88 88 GLU A C 1
ATOM 710 O O . GLU A 1 88 ? -18.104 4.579 12.839 1.00 91.88 88 GLU A O 1
ATOM 715 N N . MET A 1 89 ? -15.965 5.068 13.275 1.00 91.06 89 MET A N 1
ATOM 716 C CA . MET A 1 89 ? -15.618 3.771 13.858 1.00 91.06 89 MET A CA 1
ATOM 717 C C . MET A 1 89 ? -16.159 3.601 15.283 1.00 91.06 89 MET A C 1
ATOM 719 O O . MET A 1 89 ? -16.288 2.475 15.760 1.00 91.06 89 MET A O 1
ATOM 723 N N . ILE A 1 90 ? -16.461 4.703 15.980 1.00 95.62 90 ILE A N 1
ATOM 724 C CA . ILE A 1 90 ? -16.820 4.663 17.399 1.00 95.62 90 ILE A CA 1
ATOM 725 C C . ILE A 1 90 ? -18.164 3.950 17.578 1.00 95.62 90 ILE A C 1
ATOM 727 O O . ILE A 1 90 ? -19.147 4.288 16.920 1.00 95.62 90 ILE A O 1
ATOM 731 N N . ASN A 1 91 ? -18.211 2.978 18.493 1.00 95.25 91 ASN A N 1
ATOM 732 C CA . ASN A 1 91 ? -19.378 2.130 18.777 1.00 95.25 91 ASN A CA 1
ATOM 733 C C . ASN A 1 91 ? -19.898 1.304 17.583 1.00 95.25 91 ASN A C 1
ATOM 735 O O . ASN A 1 91 ? -20.966 0.699 17.682 1.00 95.25 91 ASN A O 1
ATOM 739 N N . GLN A 1 92 ? -19.153 1.228 16.477 1.00 94.56 92 GLN A N 1
ATOM 740 C CA . GLN A 1 92 ? -19.499 0.373 15.342 1.00 94.56 92 GLN A CA 1
ATOM 741 C C . GLN A 1 92 ? -18.782 -0.980 15.435 1.00 94.56 92 GLN A C 1
ATOM 743 O O . GLN A 1 92 ? -17.670 -1.039 15.966 1.00 94.56 92 GLN A O 1
ATOM 748 N N . PRO A 1 93 ? -19.395 -2.073 14.947 1.00 94.44 93 PRO A N 1
ATOM 749 C CA . PRO A 1 93 ? -18.689 -3.333 14.750 1.00 94.44 93 PRO A CA 1
ATOM 750 C C . PRO A 1 93 ? -17.668 -3.181 13.619 1.00 94.44 93 PRO A C 1
ATOM 752 O O . PRO A 1 93 ? -17.992 -2.641 12.560 1.00 94.44 93 PRO A O 1
ATOM 755 N N . ILE A 1 94 ? -16.443 -3.665 13.821 1.00 93.25 94 ILE A N 1
ATOM 756 C CA . ILE A 1 94 ? -15.379 -3.569 12.814 1.00 93.25 94 ILE A CA 1
ATOM 757 C C . ILE A 1 94 ? -14.795 -4.947 12.558 1.00 93.25 94 ILE A C 1
ATOM 759 O O . ILE A 1 94 ? -14.422 -5.648 13.490 1.00 93.25 94 ILE A O 1
ATOM 763 N N . ILE A 1 95 ? -14.688 -5.314 11.285 1.00 93.81 95 ILE A N 1
ATOM 764 C CA . ILE A 1 95 ? -13.983 -6.520 10.847 1.00 93.81 95 ILE A CA 1
ATOM 765 C C . ILE A 1 95 ? -12.631 -6.087 10.290 1.00 93.81 95 ILE A C 1
ATOM 767 O O . ILE A 1 95 ? -12.571 -5.171 9.465 1.00 93.81 95 ILE A O 1
ATOM 771 N N . ILE A 1 96 ? -11.554 -6.737 10.724 1.00 92.50 96 ILE A N 1
ATOM 772 C CA . ILE A 1 96 ? -10.196 -6.405 10.292 1.00 92.50 96 ILE A CA 1
ATOM 773 C C . ILE A 1 96 ? -9.511 -7.643 9.733 1.00 92.50 96 ILE A C 1
ATOM 775 O O . ILE A 1 96 ? -9.396 -8.675 10.385 1.00 92.50 96 ILE A O 1
ATOM 779 N N . ASP A 1 97 ? -8.917 -7.503 8.550 1.00 92.69 97 ASP A N 1
ATOM 780 C CA . ASP A 1 97 ? -7.870 -8.428 8.130 1.00 92.69 97 ASP A CA 1
ATOM 781 C C . ASP A 1 97 ? -6.582 -8.111 8.903 1.00 92.69 97 ASP A C 1
ATOM 783 O O . ASP A 1 97 ? -5.779 -7.250 8.519 1.00 92.69 97 ASP A O 1
ATOM 787 N N . GLY A 1 98 ? -6.410 -8.796 10.035 1.00 92.19 98 GLY A N 1
ATOM 788 C CA . GLY A 1 98 ? -5.276 -8.586 10.929 1.00 92.19 98 GLY A CA 1
ATOM 789 C C . GLY A 1 98 ? -3.925 -8.800 10.246 1.00 92.19 98 GLY A C 1
ATOM 790 O O . GLY A 1 98 ? -2.964 -8.108 10.576 1.00 92.19 98 GLY A O 1
ATOM 791 N N . PHE A 1 99 ? -3.828 -9.691 9.255 1.00 90.06 99 PHE A N 1
ATOM 792 C CA . PHE A 1 99 ? -2.565 -9.916 8.555 1.00 90.06 99 PHE A CA 1
ATOM 793 C C . PHE A 1 99 ? -2.220 -8.757 7.630 1.00 90.06 99 PHE A C 1
ATOM 795 O O . PHE A 1 99 ? -1.096 -8.261 7.689 1.00 90.06 99 PHE A O 1
ATOM 802 N N . ASN A 1 100 ? -3.165 -8.296 6.809 1.00 90.62 100 ASN A N 1
ATOM 803 C CA . ASN A 1 100 ? -2.917 -7.160 5.921 1.00 90.62 100 ASN A CA 1
ATOM 804 C C . ASN A 1 100 ? -2.629 -5.873 6.706 1.00 90.62 100 ASN A C 1
ATOM 806 O O . ASN A 1 100 ? -1.727 -5.122 6.328 1.00 90.62 100 ASN A O 1
ATOM 810 N N . LEU A 1 101 ? -3.311 -5.657 7.838 1.00 93.50 101 LEU A N 1
ATOM 811 C CA . LEU A 1 101 ? -2.999 -4.547 8.739 1.00 93.50 101 LEU A CA 1
ATOM 812 C C . LEU A 1 101 ? -1.566 -4.655 9.280 1.00 93.50 101 LEU A C 1
ATOM 814 O O . LEU A 1 101 ? -0.782 -3.714 9.146 1.00 93.50 101 LEU A O 1
ATOM 818 N N .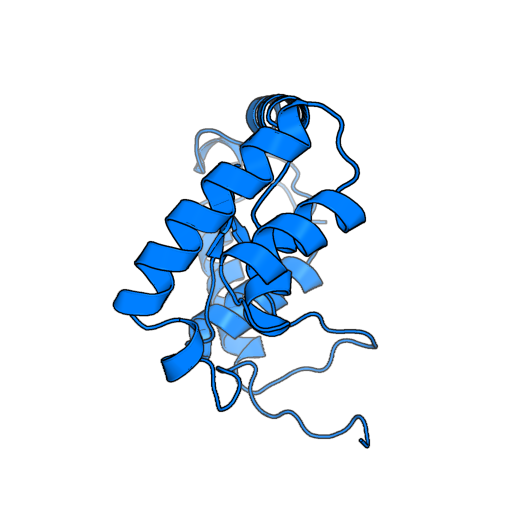 LEU A 1 102 ? -1.206 -5.806 9.858 1.00 93.75 102 LEU A N 1
ATOM 819 C CA . LEU A 1 102 ? 0.121 -6.000 10.440 1.00 93.75 102 LEU A CA 1
ATOM 820 C C . LEU A 1 102 ? 1.229 -5.863 9.399 1.00 93.75 102 LEU A C 1
ATOM 822 O O . LEU A 1 102 ? 2.214 -5.193 9.678 1.00 93.75 102 LEU A O 1
ATOM 826 N N . ILE A 1 103 ? 1.060 -6.414 8.196 1.00 91.81 103 ILE A N 1
ATOM 827 C CA . ILE A 1 103 ? 2.073 -6.348 7.135 1.00 91.81 103 ILE A CA 1
ATOM 828 C C . ILE A 1 103 ? 2.384 -4.897 6.749 1.00 91.81 103 ILE A C 1
ATOM 830 O O . ILE A 1 103 ? 3.557 -4.554 6.585 1.00 91.81 103 ILE A O 1
ATOM 834 N N . ILE A 1 104 ? 1.363 -4.042 6.630 1.00 94.00 104 ILE A N 1
ATOM 835 C CA . ILE A 1 104 ? 1.550 -2.622 6.302 1.00 94.00 104 ILE A CA 1
ATOM 836 C C . ILE A 1 104 ? 2.245 -1.889 7.453 1.00 94.00 104 ILE A C 1
ATOM 838 O O . ILE A 1 104 ? 3.193 -1.142 7.213 1.00 94.00 104 ILE A O 1
ATOM 842 N N . LEU A 1 105 ? 1.813 -2.115 8.698 1.00 95.69 105 LEU A N 1
ATOM 843 C CA . LEU A 1 105 ? 2.412 -1.473 9.871 1.00 95.69 105 LEU A CA 1
ATOM 844 C C . LEU A 1 105 ? 3.863 -1.911 10.091 1.00 95.69 105 LEU A C 1
ATOM 846 O O . LEU A 1 105 ? 4.731 -1.085 10.346 1.00 95.69 105 LEU A O 1
ATOM 850 N N . GLU A 1 106 ? 4.148 -3.199 9.939 1.00 94.50 106 GLU A N 1
ATOM 851 C CA . GLU A 1 106 ? 5.497 -3.754 10.012 1.00 94.50 106 GLU A CA 1
ATOM 852 C C . GLU A 1 106 ? 6.400 -3.171 8.921 1.00 94.50 106 GLU A C 1
ATOM 854 O O . GLU A 1 106 ? 7.530 -2.788 9.207 1.00 94.50 106 GLU A O 1
ATOM 859 N N . ALA A 1 107 ? 5.902 -3.054 7.686 1.00 93.06 107 ALA A N 1
ATOM 860 C CA . ALA A 1 107 ? 6.630 -2.396 6.606 1.00 93.06 107 ALA A CA 1
ATOM 861 C C . ALA A 1 107 ? 6.915 -0.918 6.930 1.00 93.06 107 ALA A C 1
ATOM 863 O O . ALA A 1 107 ? 8.042 -0.467 6.725 1.00 93.06 107 ALA A O 1
ATOM 864 N N . ALA A 1 108 ? 5.937 -0.190 7.483 1.00 94.44 108 ALA A N 1
ATOM 865 C CA . ALA A 1 108 ? 6.110 1.201 7.903 1.00 94.44 108 ALA A CA 1
ATOM 866 C C . ALA A 1 108 ? 7.193 1.343 8.983 1.00 94.44 108 ALA A C 1
ATOM 868 O O . ALA A 1 108 ? 8.091 2.171 8.852 1.00 94.44 108 ALA A O 1
ATOM 869 N N . ILE A 1 109 ? 7.134 0.509 10.028 1.00 94.94 109 ILE A N 1
ATOM 870 C CA . ILE A 1 109 ? 8.086 0.526 11.149 1.00 94.94 109 ILE A CA 1
ATOM 871 C C . ILE A 1 109 ? 9.495 0.156 10.672 1.00 94.94 109 ILE A C 1
ATOM 873 O O . ILE A 1 109 ? 10.471 0.759 11.109 1.00 94.94 109 ILE A O 1
ATOM 877 N N . SER A 1 110 ? 9.617 -0.801 9.749 1.00 91.94 110 SER A N 1
ATOM 878 C CA . SER A 1 110 ? 10.905 -1.187 9.167 1.00 91.94 110 SER A CA 1
ATOM 879 C C . SER A 1 110 ? 11.398 -0.235 8.060 1.00 91.94 110 SER A C 1
ATOM 881 O O . SER A 1 110 ? 12.364 -0.572 7.371 1.00 91.94 110 SER A O 1
ATOM 883 N N . SER A 1 111 ? 10.743 0.912 7.839 1.00 91.25 111 SER A N 1
ATOM 884 C CA . SER A 1 111 ? 11.064 1.890 6.785 1.00 91.25 111 SER A CA 1
ATOM 885 C C . SER A 1 111 ? 11.062 1.316 5.362 1.00 91.25 111 SER A C 1
ATOM 887 O O . SER A 1 111 ? 11.772 1.809 4.485 1.00 91.25 111 SER A O 1
ATOM 889 N N . ALA A 1 112 ? 10.295 0.254 5.109 1.00 91.94 112 ALA A N 1
ATOM 890 C CA . ALA A 1 112 ? 10.091 -0.257 3.760 1.00 91.94 112 ALA A CA 1
ATOM 891 C C . ALA A 1 112 ? 9.239 0.712 2.930 1.00 91.94 112 ALA A C 1
ATOM 893 O O . ALA A 1 112 ? 8.396 1.424 3.479 1.00 91.94 112 ALA A O 1
ATOM 894 N N . PRO A 1 113 ? 9.415 0.734 1.597 1.00 92.38 113 PRO A N 1
ATOM 895 C CA . PRO A 1 113 ? 8.624 1.611 0.752 1.00 92.38 113 PRO A CA 1
ATOM 896 C C . PRO A 1 113 ? 7.141 1.227 0.810 1.00 92.38 113 PRO A C 1
ATOM 898 O O . PRO A 1 113 ? 6.758 0.087 0.522 1.00 92.38 113 PRO A O 1
ATOM 901 N N . LEU A 1 114 ? 6.324 2.219 1.150 1.00 95.12 114 LEU A N 1
ATOM 902 C CA . LEU A 1 114 ? 4.870 2.186 1.095 1.00 95.12 114 LEU A CA 1
ATOM 903 C C . LEU A 1 114 ? 4.388 3.174 0.043 1.00 95.12 114 LEU A C 1
ATOM 905 O O . LEU A 1 114 ? 4.985 4.231 -0.164 1.00 95.12 114 LEU A O 1
ATOM 909 N N . PHE A 1 115 ? 3.292 2.827 -0.615 1.00 95.38 115 PHE A N 1
ATOM 910 C CA . PHE A 1 115 ? 2.786 3.581 -1.749 1.00 95.38 115 PHE A CA 1
ATOM 911 C C . PHE A 1 115 ? 1.345 3.987 -1.496 1.00 95.38 115 PHE A C 1
ATOM 913 O O . PHE A 1 115 ? 0.535 3.182 -1.039 1.00 95.38 115 PHE A O 1
ATOM 920 N N . LYS A 1 116 ? 1.024 5.237 -1.823 1.00 95.19 116 LYS A N 1
ATOM 921 C CA . LYS A 1 116 ? -0.358 5.700 -1.884 1.00 95.19 116 LYS A CA 1
ATOM 922 C C . LYS A 1 116 ? -0.932 5.322 -3.249 1.00 95.19 116 LYS A C 1
ATOM 924 O O . LYS A 1 116 ? -0.418 5.762 -4.277 1.00 95.19 116 LYS A O 1
ATOM 929 N N . GLY A 1 117 ? -1.961 4.484 -3.243 1.00 94.69 117 GLY A N 1
ATOM 930 C CA . GLY A 1 117 ? -2.689 4.067 -4.432 1.00 94.69 117 GLY A CA 1
ATOM 931 C C . GLY A 1 117 ? -3.496 5.199 -5.062 1.00 94.69 117 GLY A C 1
ATOM 932 O O . GLY A 1 117 ? -3.695 6.262 -4.468 1.00 94.69 117 GLY A O 1
ATOM 933 N N . ARG A 1 118 ? -3.998 4.952 -6.275 1.00 95.31 118 ARG A N 1
ATOM 934 C CA . ARG A 1 118 ? -4.943 5.836 -6.978 1.00 95.31 118 ARG A CA 1
ATOM 935 C C . ARG A 1 118 ? -6.221 6.064 -6.164 1.00 95.31 118 ARG A C 1
ATOM 937 O O . ARG A 1 118 ? -6.812 7.134 -6.237 1.00 95.31 118 ARG A O 1
ATOM 944 N N . ASP A 1 119 ? -6.605 5.068 -5.378 1.00 93.25 119 ASP A N 1
ATOM 945 C CA . ASP A 1 119 ? -7.701 5.081 -4.409 1.00 93.25 119 ASP A CA 1
ATOM 946 C C . ASP A 1 119 ? -7.346 5.756 -3.076 1.00 93.25 119 ASP A C 1
ATOM 948 O O . ASP A 1 119 ? -8.124 5.719 -2.142 1.00 93.25 119 ASP A O 1
ATOM 952 N N . SER A 1 120 ? -6.180 6.395 -2.963 1.00 91.50 120 SER A N 1
ATOM 953 C CA . SER A 1 120 ? -5.663 6.987 -1.722 1.00 91.50 120 SER A CA 1
ATOM 954 C C . SER A 1 120 ? -5.333 6.011 -0.589 1.00 91.50 120 SER A C 1
ATOM 956 O O . SER A 1 120 ? -4.827 6.465 0.442 1.00 91.50 120 SER A O 1
ATOM 958 N N . LEU A 1 121 ? -5.500 4.701 -0.788 1.00 92.19 121 LEU A N 1
ATOM 959 C CA . LEU A 1 121 ? -5.139 3.684 0.195 1.00 92.19 121 LEU A CA 1
ATOM 960 C C . LEU A 1 121 ? -3.628 3.438 0.219 1.00 92.19 121 LEU A C 1
ATOM 962 O O . LEU A 1 121 ? -2.941 3.538 -0.798 1.00 92.19 121 LEU A O 1
ATOM 966 N N . ILE A 1 122 ? -3.098 3.093 1.392 1.00 94.19 122 ILE A N 1
ATOM 967 C CA . ILE A 1 122 ? -1.680 2.760 1.561 1.00 94.19 122 ILE A CA 1
ATOM 968 C C . ILE A 1 122 ? -1.460 1.280 1.261 1.00 94.19 122 ILE A C 1
ATOM 970 O O . ILE A 1 122 ? -2.190 0.419 1.750 1.00 94.19 122 ILE A O 1
ATOM 974 N N . ARG A 1 123 ? -0.449 0.983 0.444 1.00 93.50 123 ARG A N 1
ATOM 975 C CA . ARG A 1 123 ? -0.166 -0.364 -0.050 1.00 93.50 123 ARG A CA 1
ATOM 976 C C . ARG A 1 123 ? 1.311 -0.688 0.089 1.00 93.50 123 ARG A C 1
ATOM 978 O O . ARG A 1 123 ? 2.176 0.103 -0.291 1.00 93.50 123 ARG A O 1
ATOM 985 N N . ASP A 1 124 ? 1.592 -1.878 0.600 1.00 93.06 124 ASP A N 1
ATOM 986 C CA . ASP A 1 124 ? 2.926 -2.454 0.572 1.00 93.06 124 ASP A CA 1
ATOM 987 C C . ASP A 1 124 ? 3.160 -3.231 -0.738 1.00 93.06 124 ASP A C 1
ATOM 989 O O . ASP A 1 124 ? 2.235 -3.630 -1.452 1.00 93.06 124 ASP A O 1
ATOM 993 N N . ILE A 1 125 ? 4.433 -3.477 -1.047 1.00 90.50 125 ILE A N 1
ATOM 994 C CA . ILE A 1 125 ? 4.854 -4.315 -2.183 1.00 90.50 125 ILE A CA 1
ATOM 995 C C . ILE A 1 125 ? 5.654 -5.539 -1.726 1.00 90.50 125 ILE A C 1
ATOM 997 O O . ILE A 1 125 ? 6.378 -6.164 -2.516 1.00 90.50 125 ILE A O 1
ATOM 1001 N N . SER A 1 126 ? 5.539 -5.905 -0.448 1.00 78.81 126 SER A N 1
ATOM 1002 C CA . SER A 1 126 ? 6.258 -7.023 0.166 1.00 78.81 126 SER A CA 1
ATOM 1003 C C . SER A 1 126 ? 5.908 -8.328 -0.537 1.00 78.81 126 SER A C 1
ATOM 1005 O O . SER A 1 126 ? 6.799 -9.137 -0.776 1.00 78.81 126 SER A O 1
ATOM 1007 N N . GLY A 1 127 ? 4.644 -8.475 -0.967 1.00 63.22 127 GLY A N 1
ATOM 1008 C CA . GLY A 1 127 ? 4.089 -9.651 -1.652 1.00 63.22 127 GLY A CA 1
ATOM 1009 C C . GLY A 1 127 ? 4.532 -10.947 -1.000 1.00 63.22 127 GLY A C 1
ATOM 1010 O O . GLY A 1 127 ? 5.247 -11.744 -1.605 1.00 63.22 127 GLY A O 1
ATOM 1011 N N . LEU A 1 128 ? 4.147 -11.095 0.264 1.00 64.00 128 LEU A N 1
ATOM 1012 C CA . LEU A 1 128 ? 4.321 -12.334 0.995 1.00 64.00 128 LEU A CA 1
ATOM 1013 C C . LEU A 1 128 ? 3.456 -13.404 0.324 1.00 64.00 128 LEU A C 1
ATOM 1015 O O . LEU A 1 128 ? 2.234 -13.295 0.290 1.00 64.00 128 LEU A O 1
ATOM 1019 N N . HIS A 1 129 ? 4.115 -14.412 -0.238 1.00 54.66 129 HIS A N 1
ATOM 1020 C CA . HIS A 1 129 ? 3.492 -15.629 -0.737 1.00 54.66 129 HIS A CA 1
ATOM 1021 C C . HIS A 1 129 ? 3.906 -16.757 0.217 1.00 54.66 129 HIS A C 1
ATOM 1023 O O . HIS A 1 129 ? 5.076 -17.138 0.243 1.00 54.66 129 HIS A O 1
ATOM 1029 N N . GLY A 1 130 ? 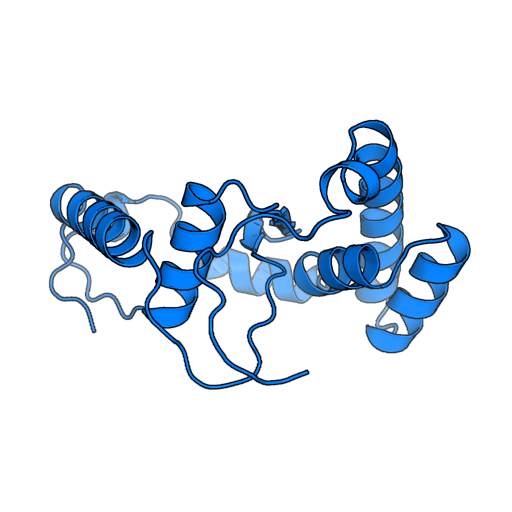2.978 -17.219 1.059 1.00 64.44 130 GLY A N 1
ATOM 1030 C CA . GLY A 1 130 ? 3.216 -18.239 2.089 1.00 64.44 130 GLY A CA 1
ATOM 1031 C C . GLY A 1 130 ? 2.670 -17.849 3.467 1.00 64.44 130 GLY A C 1
ATOM 1032 O O . GLY A 1 130 ? 1.998 -16.830 3.612 1.00 64.44 130 GLY A O 1
ATOM 1033 N N . SER A 1 131 ? 2.958 -18.663 4.485 1.00 70.88 131 SER A N 1
ATOM 1034 C CA . SER A 1 131 ? 2.483 -18.441 5.856 1.00 70.88 131 SER A CA 1
ATOM 1035 C C . SER A 1 131 ? 3.108 -17.190 6.480 1.00 70.88 131 SER A C 1
ATOM 1037 O O . SER A 1 131 ? 4.316 -16.954 6.376 1.00 70.88 131 SER A O 1
ATOM 1039 N N . TYR A 1 132 ? 2.288 -16.391 7.162 1.00 81.88 132 TYR A N 1
ATOM 1040 C CA . TYR A 1 132 ? 2.758 -15.269 7.968 1.00 81.88 132 TYR A CA 1
ATOM 1041 C C . TYR A 1 132 ? 3.681 -15.765 9.091 1.00 81.88 132 TYR A C 1
ATOM 1043 O O . TYR A 1 132 ? 3.370 -16.730 9.786 1.00 81.88 132 TYR A O 1
ATOM 1051 N N . HIS A 1 133 ? 4.806 -15.077 9.286 1.00 82.81 133 HIS A N 1
ATOM 1052 C CA . HIS A 1 133 ? 5.711 -15.301 10.410 1.00 82.81 133 HIS A CA 1
ATOM 1053 C C . HIS A 1 133 ? 5.902 -13.987 11.162 1.00 82.81 133 HIS A C 1
ATOM 1055 O O . HIS A 1 133 ? 6.019 -12.928 10.539 1.00 82.81 133 HIS A O 1
ATOM 1061 N N . LYS A 1 134 ? 5.938 -14.066 12.493 1.00 85.44 134 LYS A N 1
ATOM 1062 C CA . LYS A 1 134 ? 6.229 -12.920 13.360 1.00 85.44 134 LYS A CA 1
ATOM 1063 C C . LYS A 1 134 ? 7.672 -12.452 13.152 1.00 85.44 134 LYS A C 1
ATOM 1065 O O . LYS A 1 134 ? 8.570 -13.274 12.962 1.00 85.44 134 LYS A O 1
ATOM 1070 N N . ILE A 1 135 ? 7.876 -11.142 13.217 1.00 88.00 135 ILE A N 1
ATOM 1071 C CA . ILE A 1 135 ? 9.178 -10.469 13.134 1.00 88.00 135 ILE A CA 1
ATOM 1072 C C . ILE A 1 135 ? 9.387 -9.576 14.363 1.00 88.00 135 ILE A C 1
ATOM 1074 O O . ILE A 1 135 ? 8.500 -9.470 15.211 1.00 88.00 135 ILE A O 1
ATOM 1078 N N . SER A 1 136 ? 10.550 -8.932 14.478 1.00 90.69 136 SER A N 1
ATOM 1079 C CA . SER A 1 136 ? 10.855 -8.045 15.614 1.00 90.69 136 SER A CA 1
ATOM 1080 C C . SER A 1 136 ? 9.881 -6.875 15.768 1.00 90.69 136 SER A C 1
ATOM 1082 O O . SER A 1 136 ? 9.637 -6.428 16.881 1.00 90.69 136 SER A O 1
ATOM 1084 N N . GLU A 1 137 ? 9.309 -6.401 14.666 1.00 93.31 137 GLU A N 1
ATOM 1085 C CA . GLU A 1 137 ? 8.416 -5.247 14.598 1.00 93.31 137 GLU A CA 1
ATOM 1086 C C . GLU A 1 137 ? 6.956 -5.608 14.897 1.00 93.31 137 GLU A C 1
ATOM 1088 O O . GLU A 1 137 ? 6.148 -4.719 15.162 1.00 93.31 137 GLU A O 1
ATOM 1093 N N . THR A 1 138 ? 6.600 -6.900 14.887 1.00 94.25 138 THR A N 1
ATOM 1094 C CA . THR A 1 138 ? 5.218 -7.352 15.100 1.00 94.25 138 THR A CA 1
ATOM 1095 C C . THR A 1 138 ? 4.619 -6.842 16.420 1.00 94.25 138 THR A C 1
ATOM 1097 O O . THR A 1 138 ? 3.494 -6.344 16.382 1.00 94.25 138 THR A O 1
ATOM 1100 N N . PRO A 1 139 ? 5.309 -6.900 17.582 1.00 95.94 139 PRO A N 1
ATOM 1101 C CA . PRO A 1 139 ? 4.758 -6.367 18.830 1.00 95.94 139 PRO A CA 1
ATOM 1102 C C . PRO A 1 139 ? 4.445 -4.868 18.749 1.00 95.94 139 PRO A C 1
ATOM 1104 O O . PRO A 1 139 ? 3.379 -4.439 19.181 1.00 95.94 139 PRO A O 1
ATOM 1107 N N . SER A 1 140 ? 5.332 -4.078 18.137 1.00 96.38 140 SER A N 1
ATOM 1108 C CA . SER A 1 140 ? 5.126 -2.639 17.943 1.00 96.38 140 SER A CA 1
ATOM 1109 C C . SER A 1 140 ? 3.963 -2.346 16.992 1.00 96.38 140 SER A C 1
ATOM 1111 O O . SER A 1 140 ? 3.182 -1.435 17.252 1.00 96.38 140 SER A O 1
ATOM 1113 N N . ALA A 1 141 ? 3.799 -3.139 15.929 1.00 96.56 141 ALA A N 1
ATOM 1114 C CA . ALA A 1 141 ? 2.665 -3.026 15.013 1.00 96.56 141 ALA A CA 1
ATOM 1115 C C . ALA A 1 141 ? 1.324 -3.311 15.714 1.00 96.56 141 ALA A C 1
ATOM 1117 O O . ALA A 1 141 ? 0.369 -2.553 15.546 1.00 96.56 141 ALA A O 1
ATOM 1118 N N . ILE A 1 142 ? 1.265 -4.362 16.543 1.00 96.44 142 ILE A N 1
ATOM 1119 C CA . ILE A 1 142 ? 0.079 -4.683 17.356 1.00 96.44 142 ILE A CA 1
ATOM 1120 C C . ILE A 1 142 ? -0.225 -3.541 18.327 1.00 96.44 142 ILE A C 1
ATOM 1122 O O . ILE A 1 142 ? -1.375 -3.119 18.430 1.00 96.44 142 ILE A O 1
ATOM 1126 N N . GLN A 1 143 ? 0.795 -3.021 19.015 1.00 97.56 143 GLN A N 1
ATOM 1127 C CA . GLN A 1 143 ? 0.631 -1.930 19.972 1.00 97.56 143 GLN A CA 1
ATOM 1128 C C . GLN A 1 143 ? 0.066 -0.671 19.302 1.00 97.56 143 GLN A C 1
ATOM 1130 O O . GLN A 1 143 ? -0.884 -0.081 19.808 1.00 97.56 143 GLN A O 1
ATOM 1135 N N . LEU A 1 144 ? 0.583 -0.310 18.125 1.00 97.50 144 LEU A N 1
ATOM 1136 C CA . LEU A 1 144 ? 0.112 0.848 17.366 1.00 97.50 144 LEU A CA 1
ATOM 1137 C C . LEU A 1 144 ? -1.352 0.695 16.935 1.00 97.50 144 LEU A C 1
ATOM 1139 O O . LEU A 1 144 ? -2.136 1.636 17.067 1.00 97.50 144 LEU A O 1
ATOM 1143 N N . ALA A 1 145 ? -1.741 -0.494 16.466 1.00 96.19 145 ALA A N 1
ATOM 1144 C CA . ALA A 1 145 ? -3.137 -0.789 16.157 1.00 96.19 145 ALA A CA 1
ATOM 1145 C C . ALA A 1 145 ? -4.022 -0.703 17.414 1.00 96.19 145 ALA A C 1
ATOM 1147 O O . ALA A 1 145 ? -5.079 -0.075 17.386 1.00 96.19 145 ALA A O 1
ATOM 1148 N N . ALA A 1 146 ? -3.578 -1.276 18.535 1.00 95.56 146 ALA A N 1
ATOM 1149 C CA . ALA A 1 146 ? -4.314 -1.235 19.794 1.00 95.56 146 ALA A CA 1
ATOM 1150 C C . ALA A 1 146 ? -4.529 0.204 20.291 1.00 95.56 146 ALA A C 1
ATOM 1152 O O . ALA A 1 146 ? -5.638 0.555 20.688 1.00 95.56 146 ALA A O 1
ATOM 1153 N N . ASP A 1 147 ? -3.506 1.057 20.237 1.00 97.25 147 ASP A N 1
ATOM 1154 C CA . ASP A 1 147 ? -3.611 2.452 20.682 1.00 97.25 147 ASP A CA 1
ATOM 1155 C C . ASP A 1 147 ? -4.516 3.292 19.769 1.00 97.25 147 ASP A C 1
ATOM 1157 O O . ASP A 1 147 ? -5.254 4.160 20.250 1.00 97.25 147 ASP A O 1
ATOM 1161 N N . PHE A 1 148 ? -4.551 2.980 18.470 1.00 95.75 148 PHE A N 1
ATOM 1162 C CA . PHE A 1 148 ? -5.530 3.559 17.555 1.00 95.75 148 PHE A CA 1
ATOM 1163 C C . PHE A 1 148 ? -6.967 3.234 17.994 1.00 95.75 148 PHE A C 1
ATOM 1165 O O . PHE A 1 148 ? -7.783 4.146 18.131 1.00 95.75 148 PHE A O 1
ATOM 1172 N N . PHE A 1 149 ? -7.269 1.966 18.289 1.00 94.62 149 PHE A N 1
ATOM 1173 C CA . PHE A 1 149 ? -8.614 1.562 18.717 1.00 94.62 149 PHE A CA 1
ATOM 1174 C C . PHE A 1 149 ? -8.965 2.010 20.137 1.00 94.62 149 PHE A C 1
ATOM 1176 O O . PHE A 1 149 ? -10.128 2.266 20.407 1.00 94.62 149 PHE A O 1
ATOM 1183 N N . LYS A 1 150 ? -7.998 2.208 21.039 1.00 95.12 150 LYS A N 1
ATOM 1184 C CA . LYS A 1 150 ? -8.271 2.885 22.323 1.00 95.12 150 LYS A CA 1
ATOM 1185 C C . LYS A 1 150 ? -8.724 4.332 22.123 1.00 95.12 150 LYS A C 1
ATOM 1187 O O . LYS A 1 150 ? -9.554 4.825 22.878 1.00 95.12 150 LYS A O 1
ATOM 1192 N N . THR A 1 151 ? -8.172 5.006 21.115 1.00 96.38 151 THR A N 1
ATOM 1193 C CA . THR A 1 151 ? -8.512 6.399 20.792 1.00 96.38 151 THR A CA 1
ATOM 1194 C C . THR A 1 151 ? -9.864 6.502 20.078 1.00 96.38 151 THR A C 1
ATOM 1196 O O . THR A 1 151 ? -10.609 7.456 20.296 1.00 96.38 151 THR A O 1
ATOM 1199 N N . TYR A 1 152 ? -10.193 5.516 19.240 1.00 95.81 152 TYR A N 1
ATOM 1200 C CA . TYR A 1 152 ? -11.446 5.431 18.485 1.00 95.81 152 TYR A CA 1
ATOM 1201 C C . TYR A 1 152 ? -12.117 4.073 18.747 1.00 95.81 152 TYR A C 1
ATOM 1203 O O . TYR A 1 152 ? -12.016 3.180 17.903 1.00 95.81 152 TYR A O 1
ATOM 1211 N N . PRO A 1 153 ? -12.753 3.889 19.920 1.00 95.69 153 PRO A N 1
ATOM 1212 C CA . PRO A 1 153 ? -13.212 2.579 20.374 1.00 95.69 153 PRO A CA 1
ATOM 1213 C C . PRO A 1 153 ? -14.397 2.054 19.552 1.00 95.69 153 PRO A C 1
ATOM 1215 O O . PRO A 1 153 ? -15.479 2.648 19.607 1.00 95.69 153 PRO A O 1
ATOM 1218 N N . PRO A 1 154 ? -14.238 0.935 18.818 1.00 95.31 154 PRO A N 1
ATOM 1219 C CA . PRO A 1 154 ? -15.364 0.238 18.209 1.00 95.31 154 PRO A CA 1
ATOM 1220 C C . PRO A 1 154 ? -16.177 -0.501 19.275 1.00 95.31 154 PRO A C 1
ATOM 1222 O O . PRO A 1 154 ? -15.719 -0.678 20.404 1.00 95.31 154 PRO A O 1
ATOM 1225 N N . SER A 1 155 ? -17.375 -0.978 18.925 1.00 96.00 155 SER A N 1
ATOM 1226 C CA . SER A 1 155 ? -18.154 -1.814 19.854 1.00 96.00 155 SER A CA 1
ATOM 1227 C C . SER A 1 155 ? -17.520 -3.194 20.048 1.00 96.00 155 SER A C 1
ATOM 1229 O O . SER A 1 155 ? -17.527 -3.726 21.154 1.00 96.00 155 SER A O 1
ATOM 1231 N N . HIS A 1 156 ? -16.957 -3.764 18.980 1.00 93.00 156 HIS A N 1
ATOM 1232 C CA . HIS A 1 156 ? -16.114 -4.960 18.989 1.00 93.00 156 HIS A CA 1
ATOM 1233 C C . HIS A 1 156 ? -15.307 -5.052 17.686 1.00 93.00 156 HIS A C 1
ATOM 1235 O O . HIS A 1 156 ? -15.658 -4.431 16.679 1.00 93.00 156 HIS A O 1
ATOM 1241 N N . ILE A 1 157 ? -14.221 -5.828 17.724 1.00 91.38 157 ILE A N 1
ATOM 1242 C CA . ILE A 1 157 ? -13.352 -6.107 16.577 1.00 91.38 157 ILE A CA 1
ATOM 1243 C C . ILE A 1 157 ? -13.413 -7.606 16.283 1.00 91.38 157 ILE A C 1
ATOM 1245 O O . ILE A 1 157 ? -13.224 -8.407 17.202 1.00 91.38 157 ILE A O 1
ATOM 1249 N N . LEU A 1 158 ? -13.679 -7.955 15.024 1.00 85.31 158 LEU A N 1
ATOM 1250 C CA . LEU A 1 158 ? -13.688 -9.320 14.489 1.00 85.31 158 LEU A CA 1
ATOM 1251 C C . LEU A 1 158 ? -12.473 -9.567 13.591 1.00 85.31 158 LEU A C 1
ATOM 1253 O O . LEU A 1 158 ? -12.147 -8.665 12.780 1.00 85.31 158 LEU A O 1
#

Organism: NCBI:txid989

Radius of gyration: 17.58 Å; chains: 1; bounding box: 38×33×45 Å

InterPro domains:
  IPR007368 Domain of unknown function DUF434 [PF04256] (27-78)
  IPR041652 Domain of unknown function DUF5616 [PF18481] (87-156)

Secondary structure (DSSP, 8-state):
------------TTHHHHTSHHHHHHHHHHHHHHHHHHTTT--HHHHHHHHHHHTT--HHHHHHHHHH---HHHHHHHHTTS-S-GGGGTTSEE---HHHHHHHHHHHHTT--EEE-TTS-EEE-----S-----TTHHHHHHHHHHHHHHS--SEE-

Sequence (158 aa):
MSPGKRKHRGPAPKDHQLFSDEQISILKAAANAYCWLLDRDYSARAALKIVGDHFKLRERQRKALDRCCQPSQLVREISKRELTSKKEMINQPIIIDGFNLLIILEAAISSAPLFKGRDSLIRDISGLHGSYHKISETPSAIQLAADFFKTYPPSHIL